Protein AF-A0A024WR32-F1 (afdb_monomer)

Solvent-accessible surface area (backbone atoms only — not comparable to full-atom values): 8709 Å² total; per-residue (Å²): 136,66,76,66,60,60,56,54,53,54,52,51,51,54,53,52,51,51,53,50,51,52,49,53,51,54,54,51,65,71,72,71,80,83,82,95,72,84,94,66,72,63,49,68,76,83,81,64,96,51,93,80,65,87,63,100,58,62,43,73,84,69,67,89,64,34,42,36,59,38,22,51,52,20,28,77,76,70,78,41,50,84,52,21,66,61,51,46,50,54,38,48,56,49,49,69,76,40,43,90,82,49,53,89,74,52,58,94,93,51,54,66,68,57,50,51,58,52,62,63,40,86,44,40,70,68,56,69,67,53,52,52,41,55,72,71,46,81,87,116

Foldseek 3Di:
DDPVVVVVVVVVVVVVVVVVVVVVVVVVLQPPDDDDDPDWRWDQPPPDPDPPPPDPDTDTDADQLLLRVLQVVCCVVPVGRPCSLVLLVQLLVQCVVPVVVCQVVDDPVDHSVRVSVQSNDPSNHDDDSSVVSSVVDPPD

Structure (mmCIF, N/CA/C/O backbone):
data_AF-A0A024WR32-F1
#
_entry.id   AF-A0A024WR32-F1
#
loop_
_atom_site.group_PDB
_atom_site.id
_atom_site.type_symbol
_atom_site.label_atom_id
_atom_site.label_alt_id
_atom_site.label_comp_id
_atom_site.label_asym_id
_atom_site.label_entity_id
_atom_site.label_seq_id
_atom_site.pdbx_PDB_ins_code
_atom_site.Cartn_x
_atom_site.Cartn_y
_atom_site.Cartn_z
_atom_site.occupancy
_atom_site.B_iso_or_equiv
_atom_site.auth_seq_id
_atom_site.auth_comp_id
_atom_site.auth_asym_id
_atom_site.auth_atom_id
_atom_site.pdbx_PDB_model_num
ATOM 1 N N . MET A 1 1 ? 58.949 7.785 20.891 1.00 48.12 1 MET A N 1
ATOM 2 C CA . MET A 1 1 ? 57.492 7.663 20.627 1.00 48.12 1 MET A CA 1
ATOM 3 C C . MET A 1 1 ? 57.245 6.768 19.412 1.00 48.12 1 MET A C 1
ATOM 5 O O . MET A 1 1 ? 57.904 6.910 18.396 1.00 48.12 1 MET A O 1
ATOM 9 N N . SER A 1 2 ? 56.370 5.776 19.583 1.00 51.22 2 SER A N 1
ATOM 10 C CA . SER A 1 2 ? 56.408 4.435 18.970 1.00 51.22 2 SER A CA 1
ATOM 11 C C . SER A 1 2 ? 56.053 4.302 17.471 1.00 51.22 2 SER A C 1
ATOM 13 O O . SER A 1 2 ? 55.030 4.815 17.009 1.00 51.22 2 SER A O 1
ATOM 15 N N . LYS A 1 3 ? 56.823 3.451 16.762 1.00 57.06 3 LYS A N 1
ATOM 16 C CA . LYS A 1 3 ? 56.590 2.901 15.403 1.00 57.06 3 LYS A CA 1
ATOM 17 C C . LYS A 1 3 ? 55.158 2.348 15.186 1.00 57.06 3 LYS A C 1
ATOM 19 O O . LYS A 1 3 ? 54.696 2.276 14.047 1.00 57.06 3 LYS A O 1
ATOM 24 N N . LYS A 1 4 ? 54.412 2.043 16.263 1.00 54.91 4 LYS A N 1
ATOM 25 C CA . LYS A 1 4 ? 53.000 1.599 16.239 1.00 54.91 4 LYS A CA 1
ATOM 26 C C . LYS A 1 4 ? 52.025 2.609 15.612 1.00 54.91 4 LYS A C 1
ATOM 28 O O . LYS A 1 4 ? 51.075 2.186 14.955 1.00 54.91 4 LYS A O 1
ATOM 33 N N . LYS A 1 5 ? 52.235 3.928 15.764 1.00 53.91 5 LYS A N 1
ATOM 34 C CA . LYS A 1 5 ? 51.301 4.945 15.220 1.00 53.91 5 LYS A CA 1
ATOM 35 C C . LYS A 1 5 ? 51.307 4.990 13.681 1.00 53.91 5 LYS A C 1
ATOM 37 O O . LYS A 1 5 ? 50.240 5.061 13.075 1.00 53.91 5 LYS A O 1
ATOM 42 N N . ARG A 1 6 ? 52.483 4.866 13.046 1.00 57.88 6 ARG A N 1
ATOM 43 C CA . ARG A 1 6 ? 52.634 4.873 11.572 1.00 57.88 6 ARG A CA 1
ATOM 44 C C . ARG A 1 6 ? 52.010 3.634 10.911 1.00 57.88 6 ARG A C 1
ATOM 46 O O . ARG A 1 6 ? 51.318 3.765 9.903 1.00 57.88 6 ARG A O 1
ATOM 53 N N . ALA A 1 7 ? 52.161 2.457 11.524 1.00 57.97 7 ALA A N 1
ATOM 54 C CA . ALA A 1 7 ? 51.574 1.208 11.028 1.00 57.97 7 ALA A CA 1
ATOM 55 C C . ALA A 1 7 ? 50.028 1.219 11.046 1.00 57.97 7 ALA A C 1
ATOM 57 O O . ALA A 1 7 ? 49.388 0.733 10.113 1.00 57.97 7 ALA A O 1
ATOM 58 N N . ASN A 1 8 ? 49.408 1.829 12.065 1.00 57.25 8 ASN A N 1
ATOM 59 C CA . A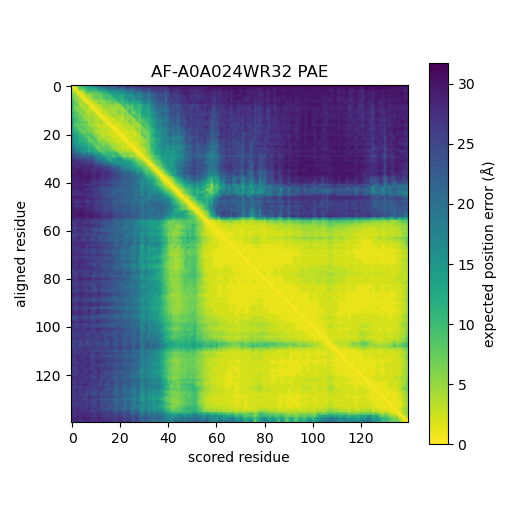SN A 1 8 ? 47.947 1.953 12.149 1.00 57.25 8 ASN A CA 1
ATOM 60 C C . ASN A 1 8 ? 47.361 2.946 11.131 1.00 57.25 8 ASN A C 1
ATOM 62 O O . ASN A 1 8 ? 46.263 2.721 10.616 1.00 57.25 8 ASN A O 1
ATOM 66 N N . GLN A 1 9 ? 48.094 4.009 10.786 1.00 59.38 9 GLN A N 1
ATOM 67 C CA . GLN A 1 9 ? 47.671 4.963 9.758 1.00 59.38 9 GLN A CA 1
ATOM 68 C C . GLN A 1 9 ? 47.722 4.343 8.351 1.00 59.38 9 GLN A C 1
ATOM 70 O O . GLN A 1 9 ? 46.797 4.535 7.562 1.00 59.38 9 GLN A O 1
ATOM 75 N N . GLN A 1 10 ? 48.743 3.527 8.060 1.00 60.72 10 GLN A N 1
ATOM 76 C CA . GLN A 1 10 ? 48.846 2.774 6.801 1.00 60.72 10 GLN A CA 1
ATOM 77 C C . GLN A 1 10 ? 47.766 1.683 6.682 1.00 60.72 10 GLN A C 1
ATOM 79 O O . GLN A 1 10 ? 47.176 1.521 5.615 1.00 60.72 10 GLN A O 1
ATOM 84 N N . LYS A 1 11 ? 47.427 0.989 7.782 1.00 57.25 11 LYS A N 1
ATOM 85 C CA . LYS A 1 11 ? 46.305 0.028 7.813 1.00 57.25 11 LYS A CA 1
ATOM 86 C C . LYS A 1 11 ? 44.946 0.695 7.569 1.00 57.25 11 LYS A C 1
ATOM 88 O O . LYS A 1 11 ? 44.126 0.144 6.837 1.00 57.25 11 LYS A O 1
ATOM 93 N N . ARG A 1 12 ? 44.705 1.887 8.136 1.00 58.03 12 ARG A N 1
ATOM 94 C CA . ARG A 1 12 ? 43.473 2.662 7.888 1.00 58.03 12 ARG A CA 1
ATOM 95 C C . ARG A 1 12 ? 43.356 3.101 6.425 1.00 58.03 12 ARG A C 1
ATOM 97 O O . ARG A 1 12 ? 42.294 2.906 5.847 1.00 58.03 12 ARG A O 1
ATOM 104 N N . LYS A 1 13 ? 44.436 3.603 5.812 1.00 60.69 13 LYS A N 1
ATOM 105 C CA . LYS A 1 13 ? 44.447 3.992 4.387 1.00 60.69 13 LYS A CA 1
ATOM 106 C C . LYS A 1 13 ? 44.146 2.810 3.454 1.00 60.69 13 LYS A C 1
ATOM 108 O O . LYS A 1 13 ? 43.216 2.910 2.660 1.00 60.69 13 LYS A O 1
ATOM 113 N N . LYS A 1 14 ? 44.792 1.653 3.666 1.00 60.38 14 LYS A N 1
ATOM 114 C CA . LYS A 1 14 ? 44.507 0.416 2.906 1.00 60.38 14 LYS A CA 1
ATOM 115 C C . LYS A 1 14 ? 43.058 -0.066 3.059 1.00 60.38 14 LYS A C 1
ATOM 117 O O . LYS A 1 14 ? 42.473 -0.576 2.109 1.00 60.38 14 LYS A O 1
ATOM 122 N N . LYS A 1 15 ? 42.448 0.105 4.241 1.00 54.16 15 LYS A N 1
ATOM 123 C CA . LYS A 1 15 ? 41.035 -0.251 4.477 1.00 54.16 15 LYS A CA 1
ATOM 124 C C . LYS A 1 15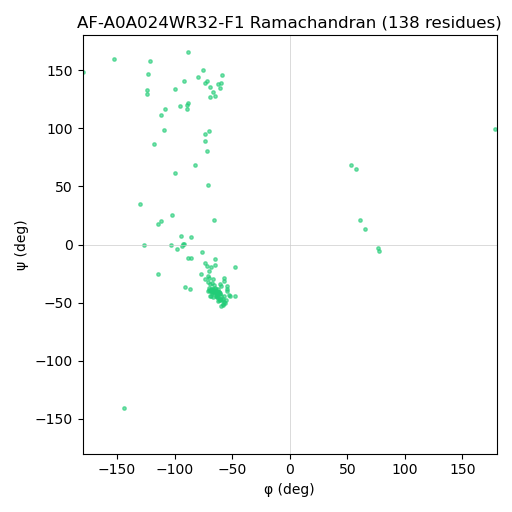 ? 40.075 0.690 3.736 1.00 54.16 15 LYS A C 1
ATOM 126 O O . 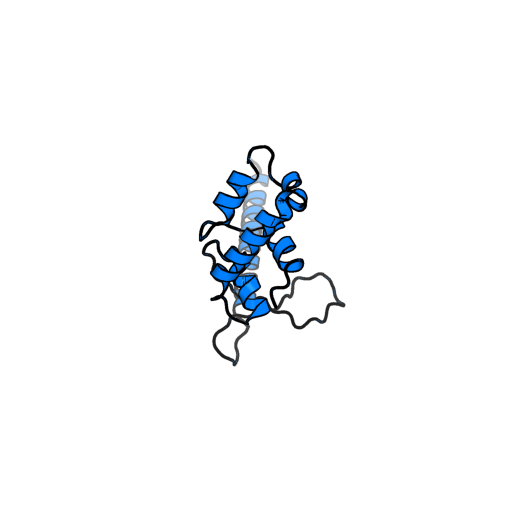LYS A 1 15 ? 39.061 0.227 3.219 1.00 54.16 15 LYS A O 1
ATOM 131 N N . THR A 1 16 ? 40.397 1.981 3.654 1.00 53.69 16 THR A N 1
ATOM 132 C CA . THR A 1 16 ? 39.607 2.972 2.905 1.00 53.69 16 THR A CA 1
ATO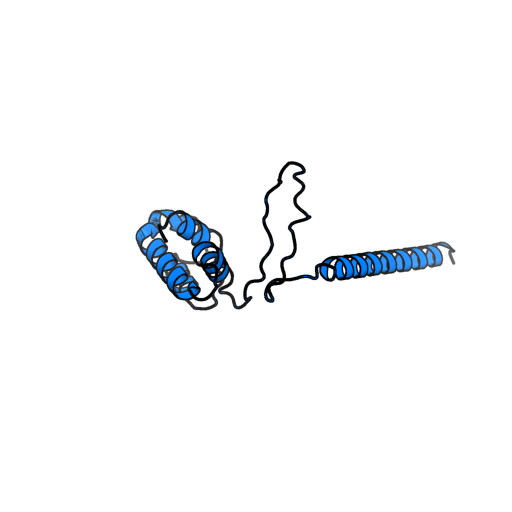M 133 C C . THR A 1 16 ? 39.735 2.776 1.392 1.00 53.69 16 THR A C 1
ATOM 135 O O . THR A 1 16 ? 38.730 2.837 0.692 1.00 53.69 16 THR A O 1
ATOM 138 N N . GLU A 1 17 ? 40.932 2.464 0.889 1.00 60.97 17 GLU A N 1
ATOM 139 C CA . GLU A 1 17 ? 41.170 2.123 -0.525 1.00 60.97 17 GLU A CA 1
ATOM 140 C C . GLU A 1 17 ? 40.452 0.831 -0.927 1.00 60.97 17 GLU A C 1
ATOM 142 O O . GLU A 1 17 ? 39.784 0.797 -1.956 1.00 60.97 17 GLU A O 1
ATOM 147 N N . LYS A 1 18 ? 40.472 -0.202 -0.070 1.00 54.31 18 LYS A N 1
ATOM 148 C CA . LYS A 1 18 ? 39.721 -1.443 -0.311 1.00 54.31 18 LYS A CA 1
ATOM 149 C C . LYS A 1 18 ? 38.209 -1.194 -0.384 1.00 54.31 18 LYS A C 1
ATOM 151 O O . LYS A 1 18 ? 37.557 -1.727 -1.271 1.00 54.31 18 LYS A O 1
ATOM 156 N N . LYS A 1 19 ? 37.654 -0.337 0.487 1.00 53.00 19 LYS A N 1
ATOM 157 C CA . LYS A 1 19 ? 36.232 0.062 0.427 1.00 53.00 19 LYS A CA 1
ATOM 158 C C . LYS A 1 19 ? 35.889 0.851 -0.840 1.00 53.00 19 LYS A C 1
ATOM 160 O O . LYS A 1 19 ? 34.832 0.621 -1.418 1.00 53.00 19 LYS A O 1
ATOM 165 N N . LYS A 1 20 ? 36.769 1.757 -1.280 1.00 58.16 20 LYS A N 1
ATOM 166 C CA . LYS A 1 20 ? 36.583 2.512 -2.530 1.00 58.16 20 LYS A CA 1
ATOM 167 C C . LYS A 1 20 ? 36.640 1.600 -3.757 1.00 58.16 20 LYS A C 1
ATOM 169 O O . LYS A 1 20 ? 35.791 1.734 -4.627 1.00 58.16 20 LYS A O 1
ATOM 174 N N . ASN A 1 21 ? 37.563 0.638 -3.788 1.00 52.50 21 ASN A N 1
ATOM 175 C CA . ASN A 1 21 ? 37.677 -0.319 -4.891 1.00 52.50 21 ASN A CA 1
ATOM 176 C C . ASN A 1 21 ? 36.475 -1.263 -4.978 1.00 52.50 21 ASN A C 1
ATOM 178 O O . ASN A 1 21 ? 36.009 -1.519 -6.079 1.00 52.50 21 ASN A O 1
ATOM 182 N N . VAL A 1 22 ? 35.931 -1.715 -3.843 1.00 53.44 22 VAL A N 1
ATOM 183 C CA . VAL A 1 22 ? 34.684 -2.503 -3.822 1.00 53.44 22 VAL A CA 1
ATOM 184 C C . VAL A 1 22 ? 33.509 -1.672 -4.345 1.00 53.44 22 VAL A C 1
ATOM 186 O O . VAL A 1 22 ? 32.738 -2.156 -5.161 1.00 53.44 22 VAL A O 1
ATOM 189 N N . LYS A 1 23 ? 33.405 -0.395 -3.952 1.00 52.62 23 LYS A N 1
ATOM 190 C CA . LYS A 1 23 ? 32.351 0.497 -4.457 1.00 52.62 23 LYS A CA 1
ATOM 191 C C . LYS A 1 23 ? 32.464 0.728 -5.972 1.00 52.62 23 LYS A C 1
ATOM 193 O O . LYS A 1 23 ? 31.474 0.591 -6.675 1.00 52.62 23 LYS A O 1
ATOM 198 N N . LEU A 1 24 ? 33.674 0.984 -6.469 1.00 47.72 24 LEU A N 1
ATOM 199 C CA . LEU A 1 24 ? 33.958 1.162 -7.898 1.00 47.72 24 LEU A CA 1
ATOM 200 C C . LEU A 1 24 ? 33.736 -0.121 -8.713 1.00 47.72 24 LEU A C 1
ATOM 202 O O . LEU A 1 24 ? 33.315 -0.048 -9.861 1.00 47.72 24 LEU A O 1
ATOM 206 N N . GLN A 1 25 ? 34.022 -1.297 -8.147 1.00 50.03 25 GLN A N 1
ATOM 207 C CA . GLN A 1 25 ? 33.718 -2.579 -8.790 1.00 50.03 25 GLN A CA 1
ATOM 208 C C . GLN A 1 25 ? 32.209 -2.839 -8.840 1.00 50.03 25 GLN A C 1
ATOM 210 O O . GLN A 1 25 ? 31.708 -3.267 -9.875 1.00 50.03 25 GLN A O 1
ATOM 215 N N . ASN A 1 26 ? 31.480 -2.510 -7.772 1.00 48.53 26 ASN A N 1
ATOM 216 C CA . ASN A 1 26 ? 30.024 -2.642 -7.739 1.00 48.53 26 ASN A CA 1
ATOM 217 C C . ASN A 1 26 ? 29.340 -1.673 -8.720 1.00 48.53 26 ASN A C 1
ATOM 219 O O . ASN A 1 26 ? 28.417 -2.072 -9.421 1.00 48.53 26 ASN A O 1
ATOM 223 N N . GLU A 1 27 ? 29.836 -0.437 -8.836 1.00 50.72 27 GLU A N 1
ATOM 224 C CA . GLU A 1 27 ? 29.363 0.539 -9.831 1.00 50.72 27 GLU A CA 1
ATOM 225 C C . GLU A 1 27 ? 29.650 0.072 -11.271 1.00 50.72 27 GLU A C 1
ATOM 227 O O . GLU A 1 27 ? 28.800 0.209 -12.146 1.00 50.72 27 GLU A O 1
ATOM 232 N N . LYS A 1 28 ? 30.807 -0.555 -11.525 1.00 47.56 28 LYS A N 1
ATOM 233 C CA . LYS A 1 28 ? 31.133 -1.132 -12.843 1.00 47.56 28 LYS A CA 1
ATOM 234 C C . LYS A 1 28 ? 30.287 -2.359 -13.197 1.00 47.56 28 LYS A C 1
ATOM 236 O O . LYS A 1 28 ? 29.957 -2.531 -14.363 1.00 47.56 28 LYS A O 1
ATOM 241 N N . ASN A 1 29 ? 29.914 -3.181 -12.216 1.00 43.59 29 ASN A N 1
ATOM 242 C CA . ASN A 1 29 ? 29.048 -4.343 -12.440 1.00 43.59 29 ASN A CA 1
ATOM 243 C C . ASN A 1 29 ? 27.595 -3.955 -12.754 1.00 43.59 29 ASN A C 1
ATOM 245 O O . ASN A 1 29 ? 26.924 -4.695 -13.464 1.00 43.59 29 ASN A O 1
ATOM 249 N N . TYR A 1 30 ? 27.120 -2.799 -12.277 1.00 42.44 30 TYR A N 1
ATOM 250 C CA . TYR A 1 30 ? 25.784 -2.287 -12.608 1.00 42.44 30 TYR A CA 1
ATOM 251 C C . TYR A 1 30 ? 25.697 -1.746 -14.049 1.00 42.44 30 TYR A C 1
ATOM 253 O O . TYR A 1 30 ? 24.652 -1.839 -14.682 1.00 42.44 30 TYR A O 1
ATOM 261 N N . ASN A 1 31 ? 26.807 -1.229 -14.587 1.00 41.59 31 ASN A N 1
ATOM 262 C CA . ASN A 1 31 ? 26.840 -0.523 -15.874 1.00 41.59 31 ASN A CA 1
ATOM 263 C C . ASN A 1 31 ? 27.158 -1.406 -17.099 1.00 41.59 31 ASN A C 1
ATOM 265 O O . ASN A 1 31 ? 27.225 -0.883 -18.204 1.00 41.59 31 ASN A O 1
ATOM 269 N N . ASN A 1 32 ? 27.367 -2.717 -16.934 1.00 41.00 32 ASN A N 1
ATOM 270 C CA . ASN A 1 32 ? 27.811 -3.621 -18.011 1.00 41.00 32 ASN A CA 1
ATOM 271 C C . ASN A 1 32 ? 26.693 -4.496 -18.617 1.00 41.00 32 ASN A C 1
ATOM 273 O O . ASN A 1 32 ? 26.975 -5.569 -19.148 1.00 41.00 32 ASN A O 1
ATOM 277 N N . VAL A 1 33 ? 25.430 -4.067 -18.560 1.00 45.56 33 VAL A N 1
ATOM 278 C CA . VAL A 1 33 ? 24.332 -4.760 -19.255 1.00 45.56 33 VAL A CA 1
ATOM 279 C C . VAL A 1 33 ? 23.731 -3.819 -20.288 1.00 45.56 33 VAL A C 1
ATOM 281 O O . VAL A 1 33 ? 22.777 -3.095 -20.026 1.00 45.56 33 VAL A O 1
ATOM 284 N N . GLU A 1 34 ? 24.325 -3.823 -21.473 1.00 40.41 34 GLU A N 1
ATOM 285 C CA . GLU A 1 34 ? 23.787 -3.173 -22.660 1.00 40.41 34 GLU A CA 1
ATOM 286 C C . GLU A 1 34 ? 23.395 -4.282 -23.649 1.00 40.41 34 GLU A C 1
ATOM 288 O O . GLU A 1 34 ? 24.274 -5.001 -24.116 1.00 40.41 34 GLU A O 1
ATOM 293 N N . SER A 1 35 ? 22.093 -4.482 -23.912 1.00 41.66 35 SER A N 1
ATOM 294 C CA . SER A 1 35 ? 21.535 -4.387 -25.276 1.00 41.66 35 SER A CA 1
ATOM 295 C C . SER A 1 35 ? 20.012 -4.643 -25.373 1.00 41.66 35 SER A C 1
ATOM 297 O O . SER A 1 35 ? 19.410 -5.417 -24.631 1.00 41.66 35 SER A O 1
ATOM 299 N N . GLU A 1 36 ? 19.424 -3.947 -26.355 1.00 42.50 36 GLU A N 1
ATOM 300 C CA . GLU A 1 36 ? 18.377 -4.403 -27.285 1.00 42.50 36 GLU A CA 1
ATOM 301 C C . GLU A 1 36 ? 17.048 -4.942 -26.731 1.00 42.50 36 GLU A C 1
ATOM 303 O O . GLU A 1 36 ? 16.664 -6.080 -26.989 1.00 42.50 36 GLU A O 1
ATOM 308 N N . ARG A 1 37 ? 16.274 -4.072 -26.073 1.00 36.22 37 ARG A N 1
ATOM 309 C CA . ARG A 1 37 ? 14.814 -3.902 -26.278 1.00 36.22 37 ARG A CA 1
ATOM 310 C C . ARG A 1 37 ? 14.294 -2.840 -25.311 1.00 36.22 37 ARG A C 1
ATOM 312 O O . ARG A 1 37 ? 14.049 -3.117 -24.146 1.00 36.22 37 ARG A O 1
ATOM 319 N N . GLY A 1 38 ? 14.128 -1.619 -25.818 1.00 40.03 38 GLY A N 1
ATOM 320 C CA . GLY A 1 38 ? 13.233 -0.616 -25.234 1.00 40.03 38 GLY A CA 1
ATOM 321 C C . GLY A 1 38 ? 13.426 -0.307 -23.745 1.00 40.03 38 GLY A C 1
ATOM 322 O O . GLY A 1 38 ? 12.536 -0.574 -22.952 1.00 40.03 38 GLY A O 1
ATOM 323 N N . GLY A 1 39 ? 14.549 0.315 -23.382 1.00 42.03 39 GLY A N 1
ATOM 324 C CA . GLY A 1 39 ? 14.599 1.317 -22.305 1.00 42.03 39 GLY A CA 1
ATOM 325 C C . GLY A 1 39 ? 14.295 0.900 -20.858 1.00 42.03 39 GLY A C 1
ATOM 326 O O . GLY A 1 39 ? 14.112 1.793 -20.035 1.00 42.03 39 GLY A O 1
ATOM 327 N N . ILE A 1 40 ? 14.249 -0.389 -20.511 1.00 46.62 40 ILE A N 1
ATOM 328 C CA . ILE A 1 40 ? 14.039 -0.834 -19.122 1.00 46.62 40 ILE A CA 1
ATOM 329 C C . ILE A 1 40 ? 15.342 -1.424 -18.567 1.00 46.62 40 ILE A C 1
ATOM 331 O O . ILE A 1 40 ? 15.838 -2.435 -19.060 1.00 46.62 40 ILE A O 1
ATOM 335 N N . THR A 1 41 ? 15.897 -0.795 -17.525 1.00 48.28 41 THR A N 1
ATOM 336 C CA . THR A 1 41 ? 17.080 -1.286 -16.802 1.00 48.28 41 THR A CA 1
ATOM 337 C C . THR A 1 41 ? 16.713 -2.540 -16.011 1.00 48.28 41 THR A C 1
ATOM 339 O O . THR A 1 41 ? 16.166 -2.451 -14.912 1.00 48.28 41 THR A O 1
ATOM 342 N N . TYR A 1 42 ? 17.001 -3.712 -16.568 1.00 56.28 42 TYR A N 1
ATOM 343 C CA . TYR A 1 42 ? 16.932 -4.977 -15.849 1.00 56.28 42 TYR A CA 1
ATOM 344 C C . TYR A 1 42 ? 18.278 -5.259 -15.180 1.00 56.28 42 TYR A C 1
ATOM 346 O O . TYR A 1 42 ? 19.274 -5.467 -15.867 1.00 56.28 42 TYR A O 1
ATOM 354 N N . SER A 1 43 ? 18.325 -5.319 -13.847 1.00 59.03 43 SER A N 1
ATOM 355 C CA . SER A 1 43 ? 19.444 -5.981 -13.163 1.00 59.03 43 SER A CA 1
ATOM 356 C C . SER A 1 43 ? 19.038 -7.419 -12.854 1.00 59.03 43 SER A C 1
ATOM 358 O O . SER A 1 43 ? 18.055 -7.647 -12.145 1.00 59.03 43 SER A O 1
ATOM 360 N N . LEU A 1 44 ? 19.765 -8.392 -13.405 1.00 58.59 44 LEU A N 1
ATOM 361 C CA . LEU A 1 44 ? 19.580 -9.807 -13.074 1.00 58.59 44 LEU A CA 1
ATOM 362 C C . LEU A 1 44 ? 19.814 -10.025 -11.572 1.00 58.59 44 LEU A C 1
ATOM 364 O O . LEU A 1 44 ? 20.732 -9.443 -10.988 1.00 58.59 44 LEU A O 1
ATOM 368 N N . ILE A 1 45 ? 18.980 -10.858 -10.944 1.00 57.38 45 ILE A N 1
ATOM 369 C CA . ILE A 1 45 ? 19.133 -11.225 -9.531 1.00 57.38 45 ILE A CA 1
ATOM 370 C C . ILE A 1 45 ? 20.318 -12.194 -9.428 1.00 57.38 45 ILE A C 1
ATOM 372 O O . ILE A 1 45 ? 20.152 -13.403 -9.526 1.00 57.38 45 ILE A O 1
ATOM 376 N N . ASN A 1 46 ? 21.525 -11.657 -9.251 1.00 52.34 46 ASN A N 1
ATOM 377 C CA . ASN A 1 46 ? 22.752 -12.455 -9.117 1.00 52.34 46 ASN A CA 1
ATOM 378 C C . ASN A 1 46 ? 23.107 -12.796 -7.658 1.00 52.34 46 ASN A C 1
ATOM 380 O O . ASN A 1 46 ? 24.124 -13.440 -7.421 1.00 52.34 46 ASN A O 1
ATOM 384 N N . ASP A 1 47 ? 22.292 -12.366 -6.691 1.00 55.38 47 ASP A N 1
ATOM 385 C CA . ASP A 1 47 ? 22.632 -12.388 -5.257 1.00 55.38 47 ASP A CA 1
ATOM 386 C C . ASP A 1 47 ? 21.750 -13.340 -4.427 1.00 55.38 47 ASP A C 1
ATOM 388 O O . ASP A 1 47 ? 21.678 -13.241 -3.204 1.00 55.38 47 ASP A O 1
ATOM 392 N N . TYR A 1 48 ? 21.056 -14.281 -5.077 1.00 51.59 48 TYR A N 1
ATOM 393 C CA . TYR A 1 48 ? 20.344 -15.342 -4.365 1.00 51.59 48 TYR A CA 1
ATOM 394 C C . TYR A 1 48 ? 21.290 -16.533 -4.167 1.00 51.59 48 TYR A C 1
ATOM 396 O O . TYR A 1 48 ? 21.770 -17.112 -5.138 1.00 51.59 48 TYR A O 1
ATOM 404 N N . HIS A 1 49 ? 21.561 -16.918 -2.915 1.00 53.38 49 HIS A N 1
ATOM 405 C CA . HIS A 1 49 ? 22.426 -18.051 -2.534 1.00 53.38 49 HIS A CA 1
ATOM 406 C C . HIS A 1 49 ? 21.892 -19.443 -2.944 1.00 53.38 49 HIS A C 1
ATOM 408 O O . HIS A 1 49 ? 22.302 -20.455 -2.381 1.00 53.38 49 HIS A O 1
ATOM 414 N N . ASP A 1 50 ? 20.991 -19.519 -3.919 1.00 54.88 50 ASP A N 1
ATOM 415 C CA . ASP A 1 50 ? 20.403 -20.764 -4.389 1.00 54.88 50 ASP A CA 1
ATOM 416 C C . ASP A 1 50 ? 20.939 -21.103 -5.783 1.00 54.88 50 ASP A C 1
ATOM 418 O O . ASP A 1 50 ? 20.477 -20.604 -6.809 1.00 54.88 50 ASP A O 1
ATOM 422 N N . THR A 1 51 ? 21.939 -21.982 -5.816 1.00 52.62 51 THR A N 1
ATOM 423 C CA . THR A 1 51 ? 22.553 -22.496 -7.046 1.00 52.62 51 THR A CA 1
ATOM 424 C C . THR A 1 51 ? 21.593 -23.325 -7.908 1.00 52.62 51 THR A C 1
ATOM 426 O O . THR A 1 51 ? 21.905 -23.582 -9.071 1.00 52.62 51 THR A O 1
ATOM 429 N N . ASN A 1 52 ? 20.420 -23.709 -7.384 1.00 53.88 52 ASN A N 1
ATOM 430 C CA . ASN A 1 52 ? 19.369 -24.413 -8.122 1.00 53.88 52 ASN A CA 1
ATOM 431 C C . ASN A 1 52 ? 18.254 -23.482 -8.624 1.00 53.88 52 ASN A C 1
ATOM 433 O O . ASN A 1 52 ? 17.369 -23.924 -9.364 1.00 53.88 52 ASN A O 1
ATOM 437 N N . PHE A 1 53 ? 18.295 -22.189 -8.294 1.00 52.66 53 PHE A N 1
ATOM 438 C CA . PHE A 1 53 ? 17.282 -21.227 -8.716 1.00 52.66 53 PHE A CA 1
ATOM 439 C C . PHE A 1 53 ? 17.547 -20.717 -10.139 1.00 52.66 53 PHE A C 1
ATOM 441 O O . PHE A 1 53 ? 17.849 -19.551 -10.381 1.00 52.66 53 PHE A O 1
ATOM 448 N N . LYS A 1 54 ? 17.391 -21.599 -11.133 1.00 52.16 54 LYS A N 1
ATOM 449 C CA . LYS A 1 54 ? 17.176 -21.178 -12.526 1.00 52.16 54 LYS A CA 1
ATOM 450 C C . LYS A 1 54 ? 15.768 -20.594 -12.654 1.00 52.16 54 LYS A C 1
ATOM 452 O O . LYS A 1 54 ? 14.850 -21.274 -13.107 1.00 52.16 54 LYS A O 1
ATOM 457 N N . LYS A 1 55 ? 15.572 -19.338 -12.259 1.00 56.09 55 LYS A N 1
ATOM 458 C CA . LYS A 1 55 ? 14.373 -18.588 -12.649 1.00 56.09 55 LYS A CA 1
ATOM 459 C C . LYS A 1 55 ? 14.775 -17.293 -13.336 1.00 56.09 55 LYS A C 1
ATOM 461 O O . LYS A 1 55 ? 15.591 -16.537 -12.823 1.00 56.09 55 LYS A O 1
ATOM 466 N N . ASN A 1 56 ? 14.177 -17.068 -14.506 1.00 70.31 56 ASN A N 1
ATOM 467 C CA . ASN A 1 56 ? 14.335 -15.893 -15.366 1.00 70.31 56 ASN A CA 1
ATOM 468 C C . ASN A 1 56 ? 13.668 -14.653 -14.748 1.00 70.31 56 ASN A C 1
ATOM 470 O O . ASN A 1 56 ? 12.835 -14.008 -15.381 1.00 70.31 56 ASN A O 1
ATOM 474 N N . PHE A 1 57 ? 13.970 -14.352 -13.489 1.00 72.06 57 PHE A N 1
ATOM 475 C CA . PHE A 1 57 ? 13.508 -13.132 -12.855 1.00 72.06 57 PHE A CA 1
ATOM 476 C C . PHE A 1 57 ? 14.545 -12.037 -13.039 1.00 72.06 57 PHE A C 1
ATOM 478 O O . PHE A 1 57 ? 15.754 -12.247 -12.941 1.00 72.06 57 PHE A O 1
ATOM 485 N N . TYR A 1 58 ? 14.039 -10.845 -13.284 1.00 76.88 58 TYR A N 1
ATOM 486 C CA . TYR A 1 58 ? 14.810 -9.624 -13.352 1.00 76.88 58 TYR A CA 1
ATOM 487 C C . TYR A 1 58 ? 14.273 -8.654 -12.308 1.00 76.88 58 TYR A C 1
ATOM 489 O O . TYR A 1 58 ? 13.113 -8.732 -11.899 1.00 76.88 58 TYR A O 1
ATOM 497 N N . ILE A 1 59 ? 15.101 -7.699 -11.906 1.00 81.81 59 ILE A N 1
ATOM 498 C CA . ILE A 1 59 ? 14.640 -6.542 -11.145 1.00 81.81 59 ILE A CA 1
ATOM 499 C C . ILE A 1 59 ? 14.226 -5.476 -12.153 1.00 81.81 59 ILE A C 1
ATOM 501 O O . ILE A 1 59 ? 15.043 -5.056 -12.972 1.00 81.81 59 ILE A O 1
ATOM 505 N N . LYS A 1 60 ? 12.968 -5.042 -12.089 1.00 86.25 60 LYS A N 1
ATOM 506 C CA . LYS A 1 60 ? 12.471 -3.866 -12.807 1.00 86.25 60 LYS A CA 1
ATOM 507 C C . LYS A 1 60 ? 12.422 -2.687 -11.842 1.00 86.25 60 LYS A C 1
ATOM 509 O O . LYS A 1 60 ? 11.954 -2.828 -10.715 1.00 86.25 60 LYS A O 1
ATOM 514 N N . SER A 1 61 ? 12.922 -1.532 -12.275 1.00 91.69 61 SER A N 1
ATOM 515 C CA . SER A 1 61 ? 12.788 -0.295 -11.503 1.00 91.69 61 SER A CA 1
ATOM 516 C C . SER A 1 61 ? 11.324 0.160 -11.483 1.00 91.69 61 SER A C 1
ATOM 518 O O . SER A 1 61 ? 10.665 0.136 -12.518 1.00 91.69 61 SER A O 1
ATOM 520 N N . ILE A 1 62 ? 10.837 0.562 -10.309 1.00 93.94 62 ILE A N 1
ATOM 521 C CA . ILE A 1 62 ? 9.473 1.050 -10.055 1.00 93.94 62 ILE A CA 1
ATOM 522 C C . ILE A 1 62 ? 9.579 2.444 -9.440 1.00 93.94 62 ILE A C 1
ATOM 524 O O . ILE A 1 62 ? 10.520 2.724 -8.686 1.00 93.94 62 ILE A O 1
ATOM 528 N N . ARG A 1 63 ? 8.617 3.327 -9.728 1.00 94.19 63 ARG A N 1
ATOM 529 C CA . ARG A 1 63 ? 8.628 4.695 -9.197 1.00 94.19 63 ARG A CA 1
ATOM 530 C C . ARG A 1 63 ? 8.586 4.720 -7.662 1.00 94.19 63 ARG A C 1
ATOM 532 O O . ARG A 1 63 ? 7.767 4.060 -7.025 1.00 94.19 63 ARG A O 1
ATOM 539 N N . THR A 1 64 ? 9.440 5.554 -7.069 1.00 93.75 64 THR A N 1
ATOM 540 C CA . THR A 1 64 ? 9.606 5.711 -5.614 1.00 93.75 64 THR A CA 1
ATOM 541 C C . THR A 1 64 ? 8.858 6.938 -5.076 1.00 93.75 64 THR A C 1
ATOM 543 O O . THR A 1 64 ? 9.470 7.871 -4.562 1.00 93.75 64 THR A O 1
ATOM 546 N N . ASP A 1 65 ? 7.533 6.960 -5.215 1.00 96.06 65 ASP A N 1
ATOM 547 C CA . ASP A 1 65 ? 6.650 8.062 -4.783 1.00 96.06 65 ASP A CA 1
ATOM 548 C C . ASP A 1 65 ? 5.738 7.672 -3.603 1.00 96.06 65 ASP A C 1
ATOM 550 O O . ASP A 1 65 ? 4.683 8.261 -3.391 1.00 96.06 65 ASP A O 1
ATOM 554 N N . GLY A 1 66 ? 6.117 6.625 -2.867 1.00 95.94 66 GLY A N 1
ATOM 555 C CA . GLY A 1 66 ? 5.324 6.051 -1.778 1.00 95.94 66 GLY A CA 1
ATOM 556 C C . GLY A 1 66 ? 4.150 5.173 -2.219 1.00 95.94 66 GLY A C 1
ATOM 557 O O . GLY A 1 66 ? 3.564 4.472 -1.399 1.00 95.94 66 GLY A O 1
ATOM 558 N N . ASN A 1 67 ? 3.871 5.101 -3.523 1.00 98.00 67 ASN A N 1
ATOM 559 C CA . ASN A 1 67 ? 2.944 4.130 -4.105 1.00 98.00 67 ASN A CA 1
ATOM 560 C C . ASN A 1 67 ? 3.647 2.865 -4.624 1.00 98.00 67 ASN A C 1
ATOM 562 O O . ASN A 1 67 ? 3.009 2.032 -5.265 1.00 98.00 67 ASN A O 1
ATOM 566 N N . CYS A 1 68 ? 4.950 2.714 -4.369 1.00 97.38 68 CYS A N 1
ATOM 567 C CA . CYS A 1 68 ? 5.798 1.695 -4.988 1.00 97.38 68 CYS A CA 1
ATOM 568 C C . CYS A 1 68 ? 5.265 0.263 -4.832 1.00 97.38 68 CYS A C 1
ATOM 570 O O . CYS A 1 68 ? 5.324 -0.491 -5.797 1.00 97.38 68 CYS A O 1
ATOM 572 N N . LEU A 1 69 ? 4.680 -0.101 -3.682 1.00 97.81 69 LEU A N 1
ATOM 573 C CA . LEU A 1 69 ? 4.058 -1.418 -3.499 1.00 97.81 69 LEU A CA 1
ATOM 574 C C . LEU A 1 69 ? 2.919 -1.639 -4.505 1.00 97.81 69 LEU A C 1
ATOM 576 O O . LEU A 1 69 ? 2.918 -2.615 -5.248 1.00 97.81 69 LEU A O 1
ATOM 580 N N . PHE A 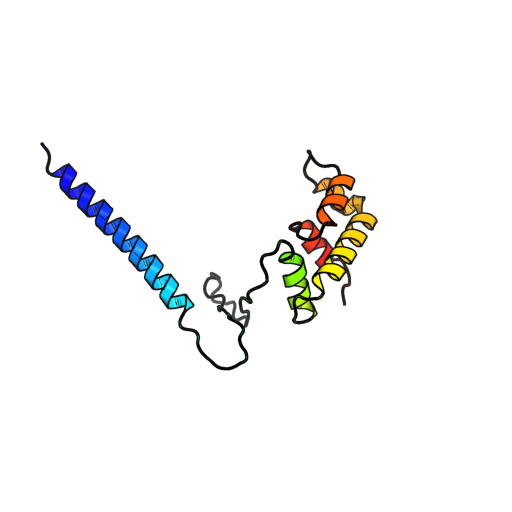1 70 ? 1.967 -0.710 -4.569 1.00 98.06 70 PHE A N 1
ATOM 581 C CA . PHE A 1 70 ? 0.810 -0.811 -5.461 1.00 98.06 70 PHE A CA 1
ATOM 582 C C . PHE A 1 70 ? 1.210 -0.713 -6.937 1.00 98.06 70 PHE A C 1
ATOM 584 O O . PHE A 1 70 ? 0.607 -1.371 -7.781 1.00 98.06 70 PHE A O 1
ATOM 591 N N . ARG A 1 71 ? 2.251 0.069 -7.253 1.00 98.19 71 ARG A N 1
ATOM 592 C CA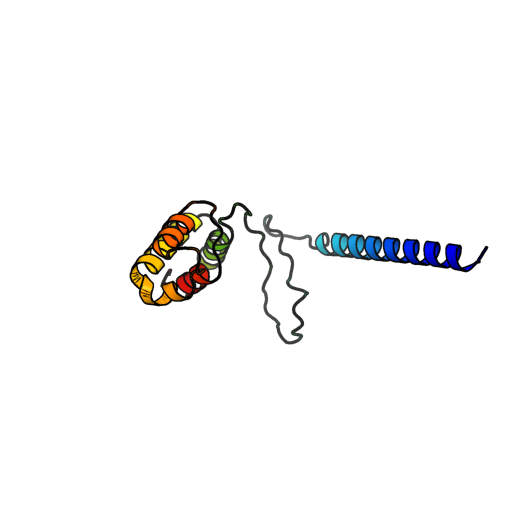 . ARG A 1 71 ? 2.839 0.147 -8.599 1.00 98.19 71 ARG A CA 1
ATOM 593 C C . ARG A 1 71 ? 3.520 -1.157 -8.999 1.00 98.19 71 ARG A C 1
ATOM 595 O O . ARG A 1 71 ? 3.311 -1.613 -10.115 1.00 98.19 71 ARG A O 1
ATOM 602 N N . ALA A 1 72 ? 4.256 -1.791 -8.086 1.00 97.19 72 ALA A N 1
ATOM 603 C CA . ALA A 1 72 ? 4.855 -3.103 -8.316 1.00 97.19 72 ALA A CA 1
ATOM 604 C C . ALA A 1 72 ? 3.779 -4.179 -8.523 1.00 97.19 72 ALA A C 1
ATOM 606 O O . ALA A 1 72 ? 3.893 -4.992 -9.433 1.00 97.19 72 ALA A O 1
ATOM 607 N N . VAL A 1 73 ? 2.694 -4.148 -7.743 1.00 96.88 73 VAL A N 1
ATOM 608 C CA . VAL A 1 73 ? 1.543 -5.042 -7.958 1.00 96.88 73 VAL A CA 1
ATOM 609 C C . VAL A 1 73 ? 0.886 -4.769 -9.315 1.00 96.88 73 VAL A C 1
ATOM 611 O O . VAL A 1 73 ? 0.594 -5.711 -10.046 1.00 96.88 73 VAL A O 1
ATOM 614 N N . SER A 1 74 ? 0.699 -3.498 -9.689 1.00 97.25 74 SER A N 1
ATOM 615 C CA . SER A 1 74 ? 0.189 -3.124 -11.014 1.00 97.25 74 SER A CA 1
ATOM 616 C C . SER A 1 74 ? 1.070 -3.682 -12.127 1.00 97.25 74 SER A C 1
ATOM 618 O O . SER A 1 74 ? 0.558 -4.249 -13.086 1.00 97.25 74 SER A O 1
ATOM 620 N N . ASP A 1 75 ? 2.387 -3.569 -11.980 1.00 96.00 75 ASP A N 1
ATOM 621 C CA . ASP A 1 75 ? 3.342 -4.092 -12.947 1.00 96.00 75 ASP A CA 1
ATOM 622 C C . ASP A 1 75 ? 3.256 -5.617 -13.076 1.00 96.00 75 ASP A C 1
ATOM 624 O O . ASP A 1 75 ? 3.190 -6.137 -14.184 1.00 96.00 75 ASP A O 1
ATOM 628 N N . GLN A 1 76 ? 3.168 -6.343 -11.960 1.00 93.88 76 GLN A N 1
ATOM 629 C CA . GLN A 1 76 ? 3.055 -7.804 -11.989 1.00 93.88 76 GLN A CA 1
ATOM 630 C C . GLN A 1 76 ? 1.737 -8.304 -12.600 1.00 93.88 76 GLN A C 1
ATOM 632 O O . GLN A 1 76 ? 1.713 -9.382 -13.187 1.00 93.88 76 GLN A O 1
ATOM 637 N N . LEU A 1 77 ? 0.650 -7.538 -12.477 1.00 94.25 77 LEU A N 1
ATOM 638 C CA . LEU A 1 77 ? -0.669 -7.921 -12.994 1.00 94.25 77 LEU A CA 1
ATOM 639 C C . LEU A 1 77 ? -0.924 -7.440 -14.428 1.00 94.25 77 LEU A C 1
ATOM 641 O O . LEU A 1 77 ? -1.576 -8.136 -15.203 1.00 94.25 77 LEU A O 1
ATOM 645 N N . TYR A 1 78 ? -0.433 -6.249 -14.775 1.00 94.75 78 TYR A N 1
ATOM 646 C CA . TYR A 1 78 ? -0.799 -5.531 -16.002 1.00 94.75 78 TYR A CA 1
ATOM 647 C C . TYR A 1 78 ? 0.407 -5.106 -16.849 1.00 94.75 78 TYR A C 1
ATOM 649 O O . TYR A 1 78 ? 0.231 -4.506 -17.907 1.00 94.75 78 TYR A O 1
ATOM 657 N N . ASN A 1 79 ? 1.633 -5.406 -16.410 1.00 93.81 79 ASN A N 1
ATOM 658 C CA . ASN A 1 79 ? 2.886 -5.030 -17.073 1.00 93.81 79 ASN A CA 1
ATOM 659 C C . ASN A 1 79 ? 3.105 -3.502 -17.202 1.00 93.81 79 ASN A C 1
ATOM 661 O O . ASN A 1 79 ? 3.884 -3.044 -18.042 1.00 93.81 79 ASN A O 1
ATOM 665 N N . HIS A 1 80 ? 2.423 -2.704 -16.370 1.00 95.06 80 HIS A N 1
ATOM 666 C CA . HIS A 1 80 ? 2.598 -1.255 -16.238 1.00 95.06 80 HIS A CA 1
ATOM 667 C C . HIS A 1 80 ? 2.220 -0.767 -14.827 1.00 95.06 80 HIS A C 1
ATOM 669 O O . HIS A 1 80 ? 1.453 -1.415 -14.120 1.00 95.06 80 HIS A O 1
ATOM 675 N N . GLU A 1 81 ? 2.694 0.413 -14.419 1.00 97.69 81 GLU A N 1
ATOM 676 C CA . GLU A 1 81 ? 2.508 0.944 -13.053 1.00 97.69 81 GLU A CA 1
ATOM 677 C C . GLU A 1 81 ? 1.184 1.713 -12.844 1.00 97.69 81 GLU A C 1
ATOM 679 O O . GLU A 1 81 ? 0.827 2.041 -11.713 1.00 97.69 81 GLU A O 1
ATOM 684 N N . GLU A 1 82 ? 0.460 2.030 -13.923 1.00 97.56 82 GLU A N 1
ATOM 685 C CA . GLU A 1 82 ? -0.637 3.018 -13.914 1.00 97.56 82 GLU A CA 1
ATOM 686 C C . GLU A 1 82 ? -1.903 2.631 -13.120 1.00 97.56 82 GLU A C 1
ATOM 688 O O . GLU A 1 82 ? -2.646 3.521 -12.707 1.00 97.56 82 GLU A O 1
ATOM 693 N N . ASN A 1 83 ? -2.144 1.348 -12.814 1.00 97.19 83 ASN A N 1
ATOM 694 C CA . ASN A 1 83 ? -3.356 0.924 -12.086 1.00 97.19 83 ASN A CA 1
ATOM 695 C C . ASN A 1 83 ? -3.222 1.013 -10.555 1.00 97.19 83 ASN A C 1
ATOM 697 O O . ASN A 1 83 ? -4.125 0.601 -9.824 1.00 97.19 83 ASN A O 1
ATOM 701 N N . TYR A 1 84 ? -2.118 1.562 -10.042 1.00 97.75 84 TYR A N 1
ATOM 702 C CA . TYR A 1 84 ? -1.805 1.583 -8.609 1.00 97.75 84 TYR A CA 1
ATOM 703 C C . TYR A 1 84 ? -2.908 2.198 -7.726 1.00 97.75 84 TYR A C 1
ATOM 705 O O . TYR A 1 84 ? -3.139 1.711 -6.620 1.00 97.75 84 TYR A O 1
ATOM 713 N N . LYS A 1 85 ? -3.617 3.235 -8.202 1.00 97.94 85 LYS A N 1
ATOM 714 C CA . LYS A 1 85 ? -4.706 3.886 -7.446 1.00 97.94 85 LYS A CA 1
ATOM 715 C C . LYS A 1 85 ? -5.901 2.959 -7.254 1.00 97.94 85 LYS A C 1
ATOM 717 O O . LYS A 1 85 ? -6.430 2.856 -6.151 1.00 97.94 85 LYS A O 1
ATOM 722 N N . GLU A 1 86 ? -6.303 2.275 -8.320 1.00 97.31 86 GLU A N 1
ATOM 723 C CA . GLU A 1 86 ? -7.425 1.337 -8.280 1.00 97.31 86 GLU A CA 1
ATOM 724 C C . GLU A 1 86 ? -7.078 0.114 -7.428 1.00 97.31 86 GLU A C 1
ATOM 726 O O . GLU A 1 86 ? -7.895 -0.346 -6.634 1.00 97.31 86 GLU A O 1
ATOM 731 N N . ILE A 1 87 ? -5.835 -0.370 -7.515 1.00 97.69 87 ILE A N 1
ATOM 732 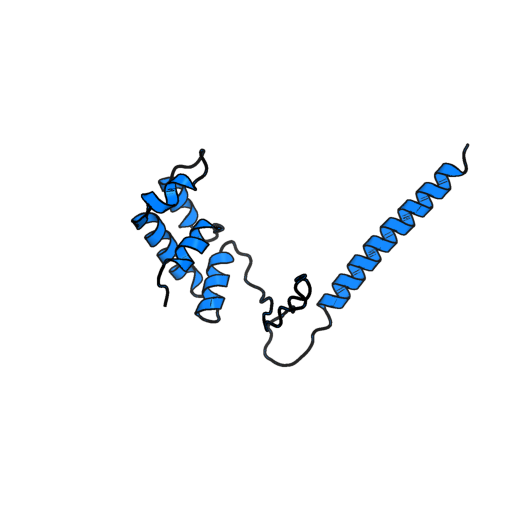C CA . ILE A 1 87 ? -5.347 -1.447 -6.648 1.00 97.69 87 ILE A CA 1
ATOM 733 C C . ILE A 1 87 ? -5.383 -1.005 -5.182 1.00 97.69 87 ILE A C 1
ATOM 735 O O . ILE A 1 87 ? -5.938 -1.730 -4.360 1.00 97.69 87 ILE A O 1
ATOM 739 N N . ARG A 1 88 ? -4.869 0.191 -4.845 1.00 98.25 88 ARG A N 1
ATOM 740 C CA . ARG A 1 88 ? -4.944 0.738 -3.476 1.00 98.25 88 ARG A CA 1
ATOM 741 C C . ARG A 1 88 ? -6.387 0.789 -2.987 1.00 98.25 88 ARG A C 1
ATOM 743 O O . ARG A 1 88 ? -6.671 0.317 -1.893 1.00 98.25 88 ARG A O 1
ATOM 750 N N . LYS A 1 89 ? -7.302 1.313 -3.804 1.00 97.88 89 LYS A N 1
ATOM 751 C CA . LYS A 1 89 ? -8.725 1.390 -3.464 1.00 97.88 89 LYS A CA 1
ATOM 752 C C . LYS A 1 89 ? -9.306 0.009 -3.143 1.00 97.88 89 LYS A C 1
ATOM 754 O O . LYS A 1 89 ? -9.897 -0.161 -2.081 1.00 97.88 89 LYS A O 1
ATOM 759 N N . LYS A 1 90 ? -9.078 -0.990 -4.004 1.00 97.25 90 LYS A N 1
ATOM 760 C CA . LYS A 1 90 ? -9.541 -2.371 -3.776 1.00 97.25 90 LYS A CA 1
ATOM 761 C C . LYS A 1 90 ? -8.956 -2.977 -2.501 1.00 97.25 90 LYS A C 1
ATOM 763 O O . LYS A 1 90 ? -9.690 -3.598 -1.737 1.00 97.25 90 LYS A O 1
ATOM 768 N N . VAL A 1 91 ? -7.664 -2.752 -2.248 1.00 97.56 91 VAL A N 1
ATOM 769 C CA . VAL A 1 91 ? -6.991 -3.181 -1.012 1.00 97.56 91 VAL A CA 1
ATOM 770 C C . VAL A 1 91 ? -7.673 -2.584 0.214 1.00 97.56 91 VAL A C 1
ATOM 772 O O . VAL A 1 91 ? -8.075 -3.324 1.106 1.00 97.56 91 VAL A O 1
ATOM 775 N N . VAL A 1 92 ? -7.860 -1.265 0.236 1.00 97.81 92 VAL A N 1
ATOM 776 C CA . VAL A 1 92 ? -8.501 -0.551 1.350 1.00 97.81 92 VAL A CA 1
ATOM 777 C C . VAL A 1 92 ? -9.926 -1.056 1.581 1.00 97.81 92 VAL A C 1
ATOM 779 O O . VAL A 1 92 ? -10.303 -1.328 2.717 1.00 97.81 92 VAL A O 1
ATOM 782 N N . GLU A 1 93 ? -10.708 -1.246 0.515 1.00 97.44 93 GLU A N 1
ATOM 783 C CA . GLU A 1 93 ? -12.063 -1.799 0.607 1.00 97.44 93 GLU A CA 1
ATOM 784 C C . GLU A 1 93 ? -12.084 -3.224 1.171 1.00 97.44 93 GLU A C 1
ATOM 786 O O . GLU A 1 93 ? -12.992 -3.579 1.926 1.00 97.44 93 GLU A O 1
ATOM 791 N N . HIS A 1 94 ? -11.107 -4.056 0.806 1.00 97.12 94 HIS A N 1
ATOM 792 C CA . HIS A 1 94 ? -10.995 -5.405 1.343 1.00 97.12 94 HIS A CA 1
ATOM 793 C C . HIS A 1 94 ? -10.608 -5.396 2.819 1.00 97.12 94 HIS A C 1
ATOM 795 O O . HIS A 1 94 ? -11.225 -6.122 3.594 1.00 97.12 94 HIS A O 1
ATOM 801 N N . LEU A 1 95 ? -9.636 -4.571 3.210 1.00 97.12 95 LEU A N 1
ATOM 802 C CA . LEU A 1 95 ? -9.239 -4.412 4.609 1.00 97.12 95 LEU A CA 1
ATOM 803 C C . LEU A 1 95 ? -10.448 -3.970 5.450 1.00 97.12 95 LEU A C 1
ATOM 805 O O . LEU A 1 95 ? -10.829 -4.667 6.385 1.00 97.12 95 LEU A O 1
ATOM 809 N N . LEU A 1 96 ? -11.153 -2.920 5.014 1.00 97.00 96 LEU A N 1
ATOM 810 C CA . LEU A 1 96 ? -12.386 -2.431 5.644 1.00 97.00 96 LEU A CA 1
ATOM 811 C C . LEU A 1 96 ? -13.447 -3.518 5.858 1.00 97.00 96 LEU A C 1
ATOM 813 O O . LEU A 1 96 ? -14.064 -3.584 6.916 1.00 97.00 96 LEU A O 1
ATOM 817 N N . LYS A 1 97 ? -13.678 -4.375 4.857 1.00 97.00 97 LYS A N 1
ATOM 818 C CA . LYS A 1 97 ? -14.690 -5.445 4.930 1.00 97.00 97 LYS A CA 1
ATOM 819 C C . LYS A 1 97 ? -14.283 -6.615 5.827 1.00 97.00 97 LYS A C 1
ATOM 821 O O . LYS A 1 97 ? -15.134 -7.434 6.159 1.00 97.00 97 LYS A O 1
ATOM 826 N N . ASN A 1 98 ? -13.005 -6.724 6.178 1.00 96.50 98 ASN A N 1
ATOM 827 C CA . ASN A 1 98 ? -12.432 -7.890 6.842 1.00 96.50 98 ASN A CA 1
ATOM 828 C C . ASN A 1 98 ? -11.620 -7.497 8.086 1.00 96.50 98 ASN A C 1
ATOM 830 O O . ASN A 1 98 ? -10.621 -8.144 8.393 1.00 96.50 98 ASN A O 1
ATOM 834 N N . GLU A 1 99 ? -12.043 -6.457 8.809 1.00 96.62 99 GLU A N 1
ATOM 835 C CA . GLU A 1 99 ? -11.339 -5.924 9.986 1.00 96.62 99 GLU A CA 1
ATOM 836 C C . GLU A 1 99 ? -10.908 -7.016 10.977 1.00 96.62 99 GLU A C 1
ATOM 838 O O . GL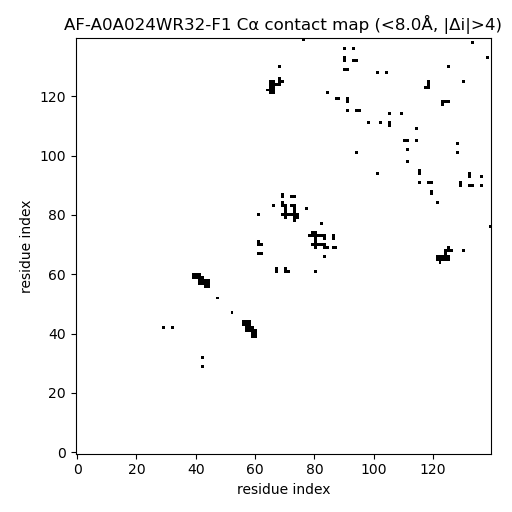U A 1 99 ? -9.757 -7.040 11.406 1.00 96.62 99 GLU A O 1
ATOM 843 N N . GLU A 1 100 ? -11.783 -7.980 11.271 1.00 96.25 100 GLU A N 1
ATOM 844 C CA . GLU A 1 100 ? -11.498 -9.089 12.191 1.00 96.25 100 GLU A CA 1
ATOM 845 C C . GLU A 1 100 ? -10.269 -9.927 11.798 1.00 96.25 100 GLU A C 1
ATOM 847 O O . GLU A 1 100 ? -9.587 -10.460 12.673 1.00 96.25 100 GLU A O 1
ATOM 852 N N . LEU A 1 101 ? -9.951 -10.017 10.501 1.00 95.38 101 LEU A N 1
ATOM 853 C CA . LEU A 1 101 ? -8.769 -10.732 10.012 1.00 95.38 101 LEU A CA 1
ATOM 854 C C . LEU A 1 101 ? -7.475 -9.936 10.208 1.00 95.38 101 LEU A C 1
ATOM 856 O O . LEU A 1 101 ? -6.407 -10.537 10.286 1.00 95.38 101 LEU A O 1
ATOM 860 N N . TYR A 1 102 ? -7.558 -8.605 10.268 1.00 96.19 102 TYR A N 1
ATOM 861 C CA . TYR A 1 102 ? -6.394 -7.721 10.179 1.00 96.19 102 TYR A CA 1
ATOM 862 C C . TYR A 1 102 ? -6.112 -6.928 11.460 1.00 96.19 102 TYR A C 1
ATOM 864 O O . TYR A 1 102 ? -4.963 -6.567 11.702 1.00 96.19 102 TYR A O 1
ATOM 872 N N . LYS A 1 103 ? -7.121 -6.670 12.302 1.00 93.94 103 LYS A N 1
ATOM 873 C CA . LYS A 1 103 ? -7.015 -5.749 13.447 1.00 93.94 103 LYS A CA 1
ATOM 874 C C . LYS A 1 103 ? -5.914 -6.102 14.446 1.00 93.94 103 LYS A C 1
ATOM 876 O O . LYS A 1 103 ? -5.307 -5.207 15.016 1.00 93.94 103 LYS A O 1
ATOM 881 N N . ASN A 1 104 ? -5.612 -7.390 14.609 1.00 94.31 104 ASN A N 1
ATOM 882 C CA . ASN A 1 104 ? -4.576 -7.867 15.532 1.00 94.31 104 ASN A CA 1
ATOM 883 C C . ASN A 1 104 ? -3.143 -7.652 15.012 1.00 94.31 104 ASN A C 1
ATOM 885 O O . ASN A 1 104 ? -2.191 -7.938 15.733 1.00 94.31 104 ASN A O 1
ATOM 889 N N . PHE A 1 105 ? -2.986 -7.196 13.767 1.00 95.00 105 PHE A N 1
ATOM 890 C CA . PHE A 1 105 ? -1.694 -6.880 13.159 1.00 95.00 105 PHE A CA 1
ATOM 891 C C . PHE A 1 105 ? -1.419 -5.371 13.092 1.00 95.00 105 PHE A C 1
ATOM 893 O O . PHE A 1 105 ? -0.373 -4.978 12.579 1.00 95.00 105 PHE A O 1
ATOM 900 N N . ILE A 1 106 ? -2.348 -4.532 13.564 1.00 93.75 106 ILE A N 1
ATOM 901 C CA . ILE A 1 106 ? -2.123 -3.089 13.677 1.00 93.75 106 ILE A CA 1
ATOM 902 C C . ILE A 1 106 ? -1.310 -2.807 14.939 1.00 93.75 106 ILE A C 1
ATOM 904 O O . ILE A 1 106 ? -1.471 -3.480 15.958 1.00 93.75 106 ILE A O 1
ATOM 908 N N . GLU A 1 107 ? -0.425 -1.818 14.850 1.00 89.19 107 GLU A N 1
ATOM 909 C CA . GLU A 1 107 ? 0.383 -1.351 15.973 1.00 89.19 107 GLU A CA 1
ATOM 910 C C . GLU A 1 107 ? -0.502 -0.869 17.134 1.00 89.19 107 GLU A C 1
ATOM 912 O O . GLU A 1 107 ? -1.578 -0.305 16.935 1.00 89.19 107 GLU A O 1
ATOM 917 N N . TYR A 1 108 ? -0.043 -1.072 18.370 1.00 87.69 108 TYR A N 1
ATOM 918 C CA . TYR A 1 108 ? -0.835 -0.783 19.573 1.00 87.69 108 TYR A CA 1
ATOM 919 C C . TYR A 1 108 ? -1.167 0.707 19.771 1.00 87.69 108 TYR A C 1
ATOM 921 O O . TYR A 1 108 ? -2.055 1.032 20.561 1.00 87.69 108 TYR A O 1
ATOM 929 N N . ASP A 1 109 ? -0.447 1.610 19.104 1.00 93.50 109 ASP A N 1
ATOM 930 C CA . ASP A 1 109 ? -0.633 3.061 19.164 1.00 93.50 109 ASP A CA 1
ATOM 931 C C . ASP A 1 109 ? -1.557 3.611 18.060 1.00 93.50 109 ASP A C 1
ATOM 933 O O . ASP A 1 109 ? -1.852 4.808 18.051 1.00 93.50 109 ASP A O 1
ATOM 937 N N . GLU A 1 110 ? -2.071 2.755 17.170 1.00 94.62 110 GLU A N 1
ATOM 938 C CA . GLU A 1 110 ? -2.973 3.136 16.085 1.00 94.62 110 GLU A CA 1
ATOM 939 C C . GLU A 1 110 ? -4.290 2.343 16.145 1.00 94.62 110 GLU A C 1
ATOM 941 O O . GLU A 1 110 ? -4.326 1.123 16.281 1.00 94.62 110 GLU A O 1
ATOM 946 N N . SER A 1 111 ? -5.424 3.037 16.012 1.00 96.56 111 SER A N 1
ATOM 947 C CA . SER A 1 111 ? -6.714 2.353 15.846 1.00 96.56 111 SER A CA 1
ATOM 948 C C . SER A 1 111 ? -6.861 1.801 14.427 1.00 96.56 111 SER A C 1
ATOM 950 O O . SER A 1 111 ? -6.394 2.420 13.472 1.00 96.56 111 SER A O 1
ATOM 952 N N . TYR A 1 112 ? -7.607 0.704 14.253 1.00 97.06 112 TYR A N 1
ATOM 953 C CA . TYR A 1 112 ? -7.866 0.144 12.919 1.00 97.06 112 TYR A CA 1
ATOM 954 C C . TYR A 1 112 ? -8.456 1.178 11.950 1.00 97.06 112 TYR A C 1
ATOM 956 O O . TYR A 1 112 ? -8.050 1.278 10.796 1.00 97.06 112 TYR A O 1
ATOM 964 N N . LYS A 1 113 ? -9.365 2.027 12.437 1.00 97.12 113 LYS A N 1
ATOM 965 C CA . LYS A 1 113 ? -9.935 3.118 11.641 1.00 97.12 113 LYS A CA 1
ATOM 966 C C . LYS A 1 113 ? -8.868 4.113 11.166 1.00 97.12 113 LYS A C 1
ATOM 968 O O . LYS A 1 113 ? -8.843 4.437 9.983 1.00 97.12 113 LYS A O 1
ATOM 973 N N . SER A 1 114 ? -7.982 4.558 12.061 1.00 97.38 114 SER A N 1
ATOM 974 C CA . SER A 1 114 ? -6.866 5.452 11.709 1.00 97.38 114 SER A CA 1
ATOM 975 C C . SER A 1 114 ? -5.938 4.805 10.682 1.00 97.38 114 SER A C 1
ATOM 977 O O . SER A 1 114 ? -5.561 5.447 9.703 1.00 97.38 114 SER A O 1
ATOM 979 N N . TYR A 1 115 ? -5.641 3.514 10.858 1.00 97.88 115 TYR A N 1
ATOM 980 C CA . TYR A 1 115 ? -4.846 2.741 9.909 1.00 97.88 115 TYR A CA 1
ATOM 981 C C . TYR A 1 115 ? -5.461 2.769 8.505 1.00 97.88 115 TYR A C 1
ATOM 983 O O . TYR A 1 115 ? -4.778 3.094 7.531 1.00 97.88 115 TYR A O 1
ATOM 991 N N . ILE A 1 116 ? -6.762 2.476 8.405 1.00 98.19 116 ILE A N 1
ATOM 992 C CA . ILE A 1 116 ? -7.502 2.489 7.140 1.00 98.19 116 ILE A CA 1
ATOM 993 C C . ILE A 1 116 ? -7.491 3.879 6.497 1.00 98.19 116 ILE A C 1
ATOM 995 O O . ILE A 1 116 ? -7.225 4.004 5.299 1.00 98.19 116 ILE A O 1
ATOM 999 N N . GLU A 1 117 ? -7.765 4.926 7.276 1.00 97.94 117 GLU A N 1
ATOM 1000 C CA . GLU A 1 117 ? -7.734 6.307 6.788 1.00 97.94 117 GLU A CA 1
ATOM 1001 C C . GLU A 1 117 ? -6.347 6.645 6.233 1.00 97.94 117 GLU A C 1
ATOM 1003 O O . GLU A 1 117 ? -6.234 7.102 5.095 1.00 97.94 117 GLU A O 1
ATOM 1008 N N . ARG A 1 118 ? -5.282 6.318 6.970 1.00 97.75 118 ARG A N 1
ATOM 1009 C CA . ARG A 1 118 ? -3.897 6.567 6.562 1.00 97.75 118 ARG A CA 1
ATOM 1010 C C . ARG A 1 118 ? -3.511 5.810 5.291 1.00 97.75 118 ARG A C 1
ATOM 1012 O O . ARG A 1 118 ? -2.951 6.414 4.373 1.00 97.75 118 ARG A O 1
ATOM 1019 N N . ILE A 1 119 ? -3.796 4.507 5.210 1.00 97.94 119 ILE A N 1
ATOM 1020 C CA . ILE A 1 119 ? -3.428 3.687 4.043 1.00 97.94 119 ILE A CA 1
ATOM 1021 C C . ILE A 1 119 ? -4.271 4.009 2.799 1.00 97.94 119 ILE A C 1
ATOM 1023 O O . ILE A 1 119 ? -3.839 3.743 1.675 1.00 97.94 119 ILE A O 1
ATOM 1027 N N . SER A 1 120 ? -5.427 4.659 2.968 1.00 97.94 120 SER A N 1
ATOM 1028 C CA . SER A 1 120 ? -6.228 5.170 1.850 1.00 97.94 120 SER A CA 1
ATOM 1029 C C . SER A 1 120 ? -5.596 6.367 1.127 1.00 97.94 120 SER A C 1
ATOM 1031 O O . SER A 1 120 ? -5.888 6.589 -0.050 1.00 97.94 120 SER A O 1
ATOM 1033 N N . LEU A 1 121 ? -4.702 7.108 1.793 1.00 98.25 121 LEU A N 1
ATOM 1034 C CA . LEU A 1 121 ? -4.076 8.304 1.232 1.00 98.25 121 LEU A CA 1
ATOM 1035 C C . LEU A 1 121 ? -3.061 7.956 0.132 1.00 98.25 121 LEU A C 1
ATOM 1037 O O . LEU A 1 121 ? -2.294 6.992 0.228 1.00 98.25 121 LEU A O 1
ATOM 1041 N N . ASP A 1 122 ? -3.042 8.776 -0.920 1.00 98.06 122 ASP A N 1
ATOM 1042 C CA . ASP A 1 122 ? -2.059 8.666 -2.000 1.00 98.06 122 ASP A CA 1
ATOM 1043 C C . ASP A 1 122 ? -0.639 8.896 -1.464 1.00 98.06 122 ASP A C 1
ATOM 1045 O O . ASP A 1 122 ? -0.406 9.770 -0.630 1.00 98.06 122 ASP A O 1
ATOM 1049 N N . GLY A 1 123 ? 0.314 8.090 -1.929 1.00 97.56 123 GLY A N 1
ATOM 1050 C CA . GLY A 1 123 ? 1.704 8.154 -1.472 1.00 97.56 123 GLY A CA 1
ATOM 1051 C C . GLY A 1 123 ? 1.970 7.539 -0.091 1.00 97.56 123 GLY A C 1
ATOM 1052 O O . GLY A 1 123 ? 3.134 7.445 0.300 1.00 97.56 123 GLY A O 1
ATOM 1053 N N . THR A 1 124 ? 0.956 7.054 0.640 1.00 97.94 124 THR A N 1
ATOM 1054 C CA . THR A 1 124 ? 1.196 6.286 1.874 1.00 97.94 124 THR A CA 1
ATOM 1055 C C . THR A 1 124 ? 1.803 4.930 1.542 1.00 97.94 124 THR A C 1
ATOM 1057 O O . THR A 1 124 ? 1.232 4.163 0.760 1.00 97.94 124 THR A O 1
ATOM 1060 N N . TRP A 1 125 ? 2.927 4.606 2.177 1.00 97.19 125 TRP A N 1
ATOM 1061 C CA . TRP A 1 125 ? 3.623 3.340 1.972 1.00 97.19 125 TRP A CA 1
ATOM 1062 C C . TRP A 1 125 ? 2.755 2.181 2.462 1.00 97.19 125 TRP A C 1
ATOM 1064 O O . TRP A 1 125 ? 2.270 2.201 3.592 1.00 97.19 125 TRP A O 1
ATOM 1074 N N . GLY A 1 126 ? 2.562 1.184 1.602 1.00 95.94 126 GLY A N 1
ATOM 1075 C CA . GLY A 1 126 ? 1.984 -0.096 1.999 1.00 95.94 126 GLY A CA 1
ATOM 1076 C C . GLY A 1 126 ? 3.056 -1.069 2.479 1.00 95.94 126 GLY A C 1
ATOM 1077 O O . GLY A 1 126 ? 4.249 -0.867 2.235 1.00 95.94 126 GLY A O 1
ATOM 1078 N N . GLY A 1 127 ? 2.622 -2.144 3.128 1.00 95.81 127 GLY A N 1
ATOM 1079 C CA . GLY A 1 127 ? 3.502 -3.178 3.655 1.00 95.81 127 GLY A CA 1
ATOM 1080 C C . GLY A 1 127 ? 2.906 -4.578 3.554 1.00 95.81 127 GLY A C 1
ATOM 1081 O O . GLY A 1 127 ? 2.292 -4.956 2.556 1.00 95.81 127 GLY A O 1
ATOM 1082 N N . GLN A 1 128 ? 3.133 -5.370 4.601 1.00 95.56 128 GLN A N 1
ATOM 1083 C CA . GLN A 1 128 ? 2.729 -6.773 4.652 1.00 95.56 128 GLN A CA 1
ATOM 1084 C C . GLN A 1 128 ? 1.210 -6.954 4.546 1.00 95.56 128 GLN A C 1
ATOM 1086 O O . GLN A 1 128 ? 0.769 -7.866 3.851 1.00 95.56 128 GLN A O 1
ATOM 1091 N N . LEU A 1 129 ? 0.417 -6.107 5.208 1.00 96.00 129 LEU A N 1
ATOM 1092 C CA . LEU A 1 129 ? -1.041 -6.247 5.234 1.00 96.00 129 LEU A CA 1
ATOM 1093 C C . LEU A 1 129 ? -1.658 -5.980 3.865 1.00 96.00 129 LEU A C 1
ATOM 1095 O O . LEU A 1 129 ? -2.467 -6.776 3.394 1.00 96.00 129 LEU A O 1
ATOM 1099 N N . GLU A 1 130 ? -1.210 -4.928 3.179 1.00 96.94 130 GLU A N 1
ATOM 1100 C CA . GLU A 1 130 ? -1.652 -4.634 1.814 1.00 96.94 130 GLU A CA 1
ATOM 1101 C C . GLU A 1 130 ? -1.258 -5.769 0.869 1.00 96.94 130 GLU A C 1
ATOM 1103 O O . GLU A 1 130 ? -2.059 -6.172 0.029 1.00 96.94 130 GLU A O 1
ATOM 1108 N N . LEU A 1 131 ? -0.046 -6.318 1.015 1.00 95.88 131 LEU A N 1
ATOM 1109 C CA . LEU A 1 131 ? 0.425 -7.426 0.185 1.00 95.88 131 LEU A CA 1
ATOM 1110 C C . LEU A 1 131 ? -0.361 -8.721 0.440 1.00 95.88 131 LEU A C 1
ATOM 1112 O O . LEU A 1 131 ? -0.717 -9.424 -0.506 1.00 95.88 131 LEU A O 1
ATOM 1116 N N . GLN A 1 132 ? -0.670 -9.027 1.701 1.00 95.88 132 GLN A N 1
ATOM 1117 C CA . GLN A 1 132 ? -1.519 -10.161 2.058 1.00 95.88 132 GLN A CA 1
ATOM 1118 C C . GLN A 1 132 ? -2.930 -9.979 1.494 1.00 95.88 132 GLN A C 1
ATOM 1120 O O . GLN A 1 132 ? -3.464 -10.904 0.883 1.00 95.88 132 GLN A O 1
ATOM 1125 N N . ALA A 1 133 ? -3.505 -8.781 1.637 1.00 95.94 133 ALA A N 1
ATOM 1126 C CA . ALA A 1 133 ? -4.794 -8.454 1.050 1.00 95.94 133 ALA A CA 1
ATOM 1127 C C . ALA A 1 133 ? -4.757 -8.654 -0.472 1.00 95.94 133 ALA A C 1
ATOM 1129 O O . ALA A 1 133 ? -5.636 -9.325 -1.000 1.00 95.94 133 ALA A O 1
ATOM 1130 N N . VAL A 1 134 ? -3.723 -8.165 -1.177 1.00 95.38 134 VAL A N 1
ATOM 1131 C CA . VAL A 1 134 ? -3.515 -8.404 -2.626 1.00 95.38 134 VAL A CA 1
ATOM 1132 C C . VAL A 1 134 ? -3.540 -9.890 -2.972 1.00 95.38 134 VAL A C 1
ATOM 1134 O O . VAL A 1 134 ? -4.174 -10.256 -3.956 1.00 95.38 134 VAL A O 1
ATOM 1137 N N . GLY A 1 135 ? -2.894 -10.743 -2.174 1.00 93.19 135 GLY A N 1
ATOM 1138 C CA . GLY A 1 135 ? -2.876 -12.189 -2.413 1.00 93.19 135 GLY A CA 1
ATOM 1139 C C . GLY A 1 135 ? -4.219 -12.890 -2.172 1.00 93.19 135 GLY A C 1
ATOM 1140 O O . GLY A 1 135 ? -4.496 -13.908 -2.801 1.00 93.19 135 GLY A O 1
ATOM 1141 N N . ILE A 1 136 ? -5.051 -12.362 -1.270 1.00 91.69 136 ILE A N 1
ATOM 1142 C CA . ILE A 1 136 ? -6.371 -12.925 -0.939 1.00 91.69 136 ILE A CA 1
ATOM 1143 C C . ILE A 1 136 ? -7.449 -12.403 -1.893 1.00 91.69 136 ILE A C 1
ATOM 1145 O O . ILE A 1 136 ? -8.365 -13.134 -2.281 1.00 91.69 136 ILE A O 1
ATOM 1149 N N . MET A 1 137 ? -7.365 -11.129 -2.267 1.00 86.06 137 MET A N 1
ATOM 1150 C CA . MET A 1 137 ? -8.285 -10.523 -3.213 1.00 86.06 137 MET A CA 1
ATOM 1151 C C . MET A 1 137 ? -8.099 -11.148 -4.594 1.00 86.06 137 MET A C 1
ATOM 1153 O O . MET A 1 137 ? -7.003 -11.191 -5.144 1.00 86.06 137 MET A O 1
ATOM 1157 N N . ARG A 1 138 ? -9.202 -11.551 -5.222 1.00 71.44 138 ARG A N 1
ATOM 1158 C CA . ARG A 1 138 ? -9.206 -11.838 -6.659 1.00 71.44 138 ARG A CA 1
ATOM 1159 C C . ARG A 1 138 ? -9.150 -10.518 -7.422 1.00 71.44 138 ARG A C 1
ATOM 1161 O O . ARG A 1 138 ? -10.174 -9.861 -7.593 1.00 71.44 138 ARG A O 1
ATOM 1168 N N . ILE A 1 139 ? -7.946 -10.093 -7.805 1.00 66.69 139 ILE A N 1
ATOM 1169 C CA . ILE A 1 139 ? -7.738 -8.858 -8.582 1.00 66.69 139 ILE A CA 1
ATOM 1170 C C . ILE A 1 139 ? -7.815 -9.1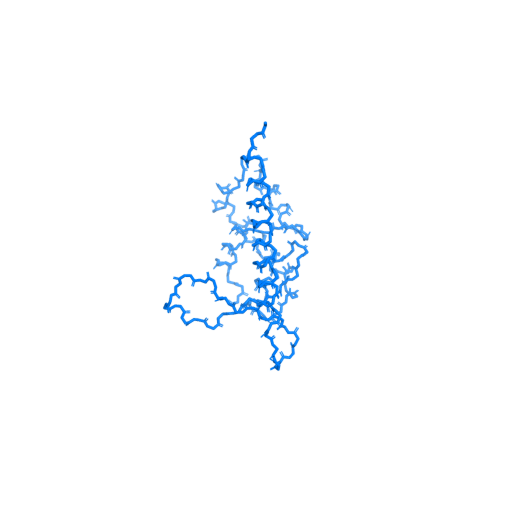19 -10.099 1.00 66.69 139 ILE A C 1
ATOM 1172 O O . ILE A 1 139 ? -7.993 -8.170 -10.861 1.00 66.69 139 ILE A O 1
ATOM 1176 N N . ILE A 1 140 ? -7.806 -10.387 -10.516 1.00 56.59 140 ILE A N 1
ATOM 1177 C CA . ILE A 1 140 ? -7.990 -10.870 -11.891 1.00 56.59 140 ILE A CA 1
ATOM 1178 C C . ILE A 1 140 ? -8.795 -12.170 -11.898 1.00 56.59 140 ILE A C 1
ATOM 1180 O O . ILE A 1 140 ? -8.701 -12.921 -10.896 1.00 56.59 140 ILE A O 1
#

Secondary structure (DSSP, 8-state):
--THHHHHHHHHHHHHHHHHHHHHHHHHHHS----SSTT--PEE----S-TT-----EEPP---SS-HHHHHHHHHHHSSSTTHHHHHHHHHHHHHHTHHHHGGGS-TTS-HHHHHHHHHSTTPPP-HHHHHHHHHS---

Mean predicted aligned error: 14.06 Å

Sequence (140 aa):
MSKKKRANQQKRKKKTEKKKNVKLQNEKNYNNVESERGGITYSLINDYHDTNFKKNFYIKSIRTDGNCLFRAVSDQLYNHEENYKEIRKKVVEHLLKNEELYKNFIEYDESYKSYIERISLDGTWGGQLELQAVGIMRII

pLDDT: mean 77.33, std 21.71, range [36.22, 98.25]

Organism: NCBI:txid1036727

Nearest PDB structures (foldseek):
  4bou-assembly1_A-2  TM=9.798E-01  e=1.764E-05  Homo sapiens
  6dx2-assembly2_B  TM=8.373E-01  e=3.432E-04  Orthonairovirus khani
  6dx1-assembly3_C  TM=8.180E-01  e=2.245E-03  Qualyub virus
  6oar-assembly3_E  TM=8.373E-01  e=7.541E-03  Kupe virus
  3phw-assembly1_A  TM=8.106E-01  e=1.871E-02  Crimean-Congo hemorrhagic fever virus strain IbAr10200

InterPro domains:
  IPR003323 OTU domain [PF02338] (63-135)
  IPR003323 OTU domain [PS50802] (57-140)
  IPR038765 Papain-like cysteine peptidase superfamily [SSF54001] (53-134)
  IPR050704 Peptidase C85-like [PTHR12419] (8-134)

Radius of gyration: 22.98 Å; Cα contacts (8 Å, |Δi|>4): 100; chains: 1; bounding box: 72×33×48 Å